Protein AF-A0A3M0I5G4-F1 (afdb_monomer_lite)

pLDDT: mean 93.88, std 4.45, range [76.75, 98.0]

Radius of gyration: 17.14 Å; chains: 1; bounding box: 32×25×45 Å

InterPro domains:
  IPR007427 Protein of unknown function DUF475 [PF04332] (44-70)

Foldseek 3Di:
DCCVVCVVVVVVVVVVLVVLCVPPRPVSSVVVVVVVVVVVVVVVVVVVVVVVVLVVDDPVVVVCCVPPVD

Sequence (70 aa):
MVLKTFGWSFAVTALGLVAAVFYGGWTAFGIVAILSILEISLSFDNAVVNAGILKKMNAFWQRIFLTIGV

Secondary structure (DSSP, 8-state):
-HHHHHHHHHHHHHHHHHHHHHHHHHHHHHHHHHHHHHHHHHHHHHHHHHHHHHTTS-HHHHHHHHHH--

Structure (mmCIF, N/CA/C/O backbone):
data_AF-A0A3M0I5G4-F1
#
_entry.id   AF-A0A3M0I5G4-F1
#
loop_
_atom_site.group_PDB
_atom_site.id
_atom_site.type_symbol
_atom_site.label_atom_id
_atom_site.label_alt_id
_atom_site.label_comp_id
_atom_site.label_asym_id
_atom_site.label_entity_id
_atom_site.label_seq_id
_atom_site.pdbx_PDB_ins_code
_atom_site.Cartn_x
_atom_site.Cartn_y
_atom_site.Cartn_z
_atom_site.occupancy
_atom_site.B_iso_or_equiv
_atom_site.auth_seq_id
_atom_site.auth_comp_id
_atom_site.auth_asym_id
_atom_site.auth_atom_id
_atom_site.pdbx_PDB_model_num
ATOM 1 N N . MET A 1 1 ? -15.997 -13.143 -5.627 1.00 76.75 1 MET A N 1
ATOM 2 C CA . MET A 1 1 ? -15.983 -12.201 -4.484 1.00 76.75 1 MET A CA 1
ATOM 3 C C . MET A 1 1 ? -14.774 -11.281 -4.559 1.00 76.75 1 MET A C 1
ATOM 5 O O . MET A 1 1 ? -14.985 -10.090 -4.699 1.00 76.75 1 MET A O 1
ATOM 9 N N . VAL A 1 2 ? -13.546 -11.811 -4.631 1.00 83.69 2 VAL A N 1
ATOM 10 C CA . VAL A 1 2 ? -12.302 -11.015 -4.725 1.00 83.69 2 VAL A CA 1
ATOM 11 C C . VAL A 1 2 ? -12.342 -9.930 -5.809 1.00 83.69 2 VAL A C 1
ATOM 13 O O . VAL A 1 2 ? -12.192 -8.761 -5.492 1.00 83.69 2 VAL A O 1
ATOM 16 N N . LEU A 1 3 ? -12.646 -10.274 -7.064 1.00 84.00 3 LEU A N 1
ATOM 17 C CA . LEU A 1 3 ? -12.695 -9.283 -8.152 1.00 84.00 3 LEU A CA 1
ATOM 18 C C . LEU A 1 3 ? -13.848 -8.270 -8.034 1.00 84.00 3 LEU A C 1
ATOM 20 O O . LEU A 1 3 ? -13.741 -7.169 -8.557 1.00 84.00 3 LEU A O 1
ATOM 24 N N . LYS A 1 4 ? -14.939 -8.611 -7.334 1.00 87.19 4 LYS A N 1
ATOM 25 C CA . LYS A 1 4 ? -16.045 -7.667 -7.095 1.00 87.19 4 LYS A CA 1
ATOM 26 C C . LYS A 1 4 ? -15.692 -6.642 -6.013 1.00 87.19 4 LYS A C 1
ATOM 28 O O . LYS A 1 4 ? -16.159 -5.516 -6.088 1.00 87.19 4 LYS A O 1
ATOM 33 N N . THR A 1 5 ? -14.876 -7.031 -5.034 1.00 91.25 5 THR A N 1
ATOM 34 C CA .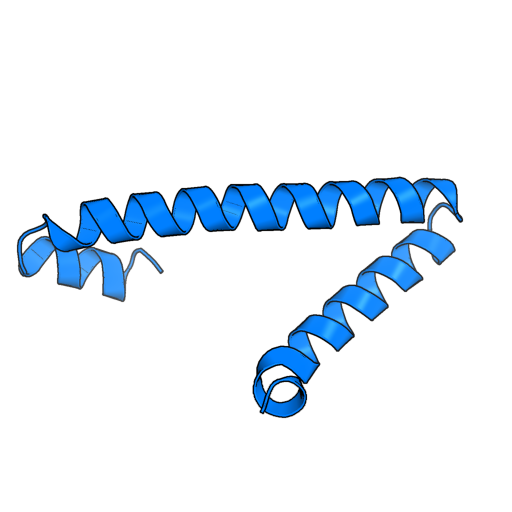 THR A 1 5 ? -14.464 -6.167 -3.918 1.00 91.25 5 THR A CA 1
ATOM 35 C C . THR A 1 5 ? -13.187 -5.387 -4.233 1.00 91.25 5 THR A C 1
ATOM 37 O O . THR A 1 5 ? -13.114 -4.198 -3.960 1.00 91.25 5 THR A O 1
ATOM 40 N N . PHE A 1 6 ? -12.199 -6.037 -4.851 1.00 92.31 6 PHE A N 1
ATOM 41 C CA . PHE A 1 6 ? -10.861 -5.487 -5.097 1.00 92.31 6 PHE A CA 1
ATOM 42 C C . PHE A 1 6 ? -10.591 -5.150 -6.566 1.00 92.31 6 PHE A C 1
ATOM 44 O O . PHE A 1 6 ? -9.488 -4.726 -6.893 1.00 92.31 6 PHE A O 1
ATOM 51 N N . GLY A 1 7 ? -11.560 -5.337 -7.470 1.00 93.12 7 GLY A N 1
ATOM 52 C CA . GLY A 1 7 ? -11.360 -5.099 -8.905 1.00 93.12 7 GLY A CA 1
ATOM 53 C C . GLY A 1 7 ? -10.842 -3.692 -9.206 1.00 93.12 7 GLY A C 1
ATOM 54 O O . GLY A 1 7 ? -9.890 -3.538 -9.965 1.00 93.12 7 GLY A O 1
ATOM 55 N N . TRP A 1 8 ? -11.399 -2.681 -8.533 1.00 95.12 8 TRP A N 1
ATOM 56 C CA . TRP A 1 8 ? -10.920 -1.302 -8.635 1.00 95.12 8 TRP A CA 1
ATOM 57 C C . TRP A 1 8 ? -9.520 -1.109 -8.057 1.00 95.12 8 TRP A C 1
ATOM 59 O O . TRP A 1 8 ? -8.697 -0.458 -8.693 1.00 95.12 8 TRP A O 1
ATOM 69 N N . SER A 1 9 ? -9.218 -1.706 -6.902 1.00 92.94 9 SER A N 1
ATOM 70 C CA . SER A 1 9 ? -7.878 -1.644 -6.309 1.00 92.94 9 SER A CA 1
ATOM 71 C C . SER A 1 9 ? -6.831 -2.225 -7.258 1.00 92.94 9 SER A C 1
ATOM 73 O O . SER A 1 9 ? -5.834 -1.570 -7.539 1.00 92.94 9 SER A O 1
ATOM 75 N N . PHE A 1 10 ? -7.093 -3.400 -7.837 1.00 93.56 10 PHE A N 1
ATOM 76 C CA . PHE A 1 10 ? -6.191 -4.009 -8.813 1.00 93.56 10 PHE A CA 1
ATOM 77 C C . PHE A 1 10 ? -6.041 -3.171 -10.082 1.00 93.56 10 PHE A C 1
ATOM 79 O O . PHE A 1 10 ? -4.929 -3.054 -10.591 1.00 93.56 10 PHE A O 1
ATOM 86 N N . ALA A 1 11 ? -7.124 -2.561 -10.574 1.00 95.56 11 ALA A N 1
ATOM 87 C CA . ALA A 1 11 ? -7.061 -1.674 -11.732 1.00 95.56 11 ALA A CA 1
ATOM 88 C C . ALA A 1 11 ? -6.166 -0.454 -11.459 1.00 95.56 11 ALA A C 1
ATOM 90 O O . ALA A 1 11 ? -5.289 -0.149 -12.263 1.00 95.56 11 ALA A O 1
ATOM 91 N N . VAL A 1 12 ? -6.327 0.202 -10.307 1.00 96.12 12 VAL A N 1
ATOM 92 C CA . VAL A 1 12 ? -5.502 1.356 -9.913 1.00 96.12 12 VAL A CA 1
ATOM 93 C C . VAL A 1 12 ? -4.039 0.952 -9.728 1.00 96.12 12 VAL A C 1
ATOM 95 O O . VAL A 1 12 ? -3.153 1.634 -10.240 1.00 96.12 12 VAL A O 1
ATOM 98 N N . THR A 1 13 ? -3.764 -0.178 -9.070 1.00 95.50 13 THR A N 1
ATOM 99 C CA . THR A 1 13 ? -2.395 -0.692 -8.916 1.00 95.50 13 THR A CA 1
ATOM 100 C C . THR A 1 13 ? -1.754 -0.992 -10.270 1.00 95.50 13 THR A C 1
ATOM 102 O O . THR A 1 13 ? -0.620 -0.583 -10.511 1.00 95.50 13 THR A O 1
ATOM 105 N N . ALA A 1 14 ? -2.472 -1.656 -11.180 1.00 96.56 14 ALA A N 1
ATOM 106 C CA . ALA A 1 14 ? -1.971 -1.947 -12.520 1.00 96.56 14 ALA A CA 1
ATOM 107 C C . ALA A 1 14 ? -1.681 -0.661 -13.309 1.00 96.56 14 ALA A C 1
ATOM 109 O O . ALA A 1 14 ? -0.617 -0.548 -13.914 1.00 96.56 14 ALA A O 1
ATOM 110 N N . LEU A 1 15 ? -2.578 0.329 -13.254 1.00 97.69 15 LEU A N 1
ATOM 111 C CA . LEU A 1 15 ? -2.374 1.630 -13.893 1.00 97.69 15 LEU A CA 1
ATOM 112 C C . LEU A 1 15 ? -1.144 2.358 -13.336 1.00 97.69 15 LEU A C 1
ATOM 114 O O . LEU A 1 15 ? -0.347 2.873 -14.117 1.00 97.69 15 LEU A O 1
ATOM 118 N N . GLY A 1 16 ? -0.949 2.361 -12.015 1.00 97.00 16 GLY A N 1
ATOM 119 C CA . GLY A 1 16 ? 0.220 2.975 -11.380 1.00 97.00 16 GLY A CA 1
ATOM 120 C C . GLY A 1 16 ? 1.537 2.303 -11.776 1.00 97.00 16 GLY A C 1
ATOM 121 O O . GLY A 1 16 ? 2.510 2.981 -12.103 1.00 97.00 16 GLY A O 1
ATOM 122 N N . LEU A 1 17 ? 1.561 0.969 -11.824 1.00 97.25 17 LEU A N 1
ATOM 123 C CA . LEU A 1 17 ? 2.734 0.208 -12.257 1.00 97.25 17 LEU A CA 1
ATOM 124 C C . LEU A 1 17 ? 3.058 0.433 -13.740 1.00 97.25 17 LEU A C 1
ATOM 126 O O . LEU A 1 17 ? 4.221 0.613 -14.096 1.00 97.25 17 LEU A O 1
ATOM 130 N N . VAL A 1 18 ? 2.042 0.473 -14.603 1.00 97.75 18 VAL A N 1
ATOM 131 C CA . VAL A 1 18 ? 2.211 0.791 -16.028 1.00 97.75 18 VAL A CA 1
ATOM 132 C C . VAL A 1 18 ? 2.733 2.220 -16.205 1.00 97.75 18 VAL A C 1
ATOM 134 O O . VAL A 1 18 ? 3.678 2.437 -16.964 1.00 97.75 18 VAL A O 1
ATOM 137 N N . ALA A 1 19 ? 2.191 3.190 -15.462 1.00 97.56 19 ALA A N 1
ATOM 138 C CA . ALA A 1 19 ? 2.678 4.568 -15.474 1.00 97.56 19 ALA A CA 1
ATOM 139 C C . ALA A 1 19 ? 4.151 4.670 -15.040 1.00 97.56 19 ALA A C 1
ATOM 141 O O . ALA A 1 19 ? 4.912 5.430 -15.638 1.00 97.56 19 ALA A O 1
ATOM 142 N N . ALA A 1 20 ? 4.585 3.863 -14.065 1.00 97.38 20 ALA A N 1
ATOM 143 C CA . ALA A 1 20 ? 5.984 3.811 -13.643 1.00 97.38 20 ALA A CA 1
ATOM 144 C C . ALA A 1 20 ? 6.920 3.346 -14.773 1.00 97.38 20 ALA A C 1
ATOM 146 O O . ALA A 1 20 ? 7.978 3.946 -14.973 1.00 97.38 20 ALA A O 1
ATOM 147 N N . VAL A 1 21 ? 6.512 2.336 -15.556 1.00 97.19 21 VAL A N 1
ATOM 148 C CA . VAL A 1 21 ? 7.270 1.889 -16.740 1.00 97.19 21 VAL A CA 1
ATOM 149 C C . VAL A 1 21 ? 7.381 3.014 -17.769 1.00 97.19 21 VAL A C 1
ATOM 151 O O . VAL A 1 21 ? 8.465 3.247 -18.297 1.00 97.19 21 VAL A O 1
ATOM 154 N N . PHE A 1 22 ? 6.295 3.743 -18.035 1.00 97.31 22 PHE A N 1
ATOM 155 C CA . PHE A 1 22 ? 6.323 4.854 -18.990 1.00 97.31 22 PHE A CA 1
ATOM 156 C C . PHE A 1 22 ? 7.191 6.029 -18.529 1.00 97.31 22 PHE A C 1
ATOM 158 O O . PHE A 1 22 ? 7.815 6.679 -19.3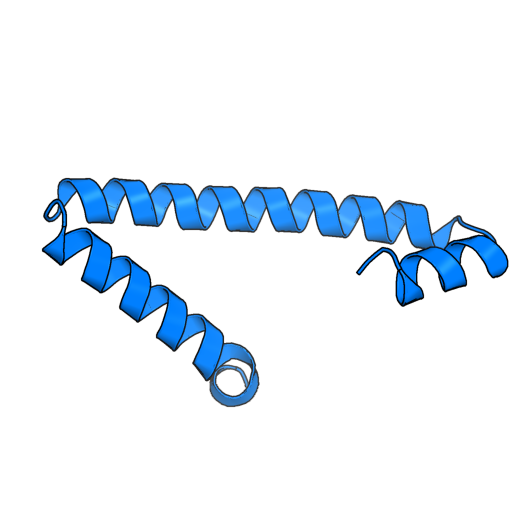64 1.00 97.31 22 PHE A O 1
ATOM 165 N N . TYR A 1 23 ? 7.251 6.303 -17.225 1.00 96.12 23 TYR A N 1
ATOM 166 C CA . TYR A 1 23 ? 7.981 7.453 -16.692 1.00 96.12 23 TYR A C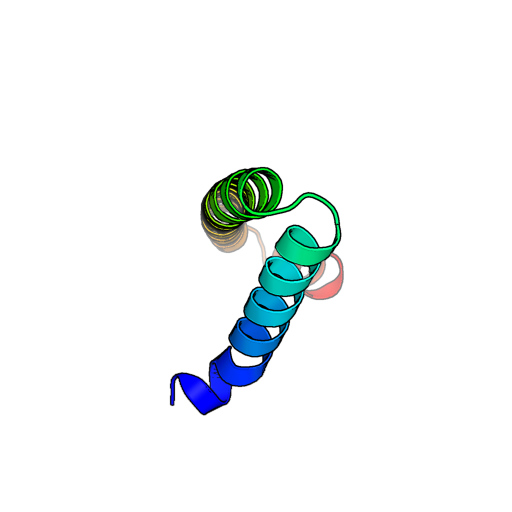A 1
ATOM 167 C C . TYR A 1 23 ? 9.483 7.194 -16.505 1.00 96.12 23 TYR A C 1
ATOM 169 O O . TYR A 1 23 ? 10.296 8.088 -16.725 1.00 96.12 23 TYR A O 1
ATOM 177 N N . GLY A 1 24 ? 9.871 5.983 -16.097 1.00 93.38 24 GLY A N 1
ATOM 178 C CA . GLY A 1 24 ? 11.264 5.674 -15.747 1.00 93.38 24 GLY A CA 1
ATOM 179 C C . GLY A 1 24 ? 11.710 4.250 -16.078 1.00 93.38 24 GLY A C 1
ATOM 180 O O . GLY A 1 24 ? 12.694 3.764 -15.516 1.00 93.38 24 GLY A O 1
ATOM 181 N N . GLY A 1 25 ? 10.991 3.566 -16.969 1.00 96.69 25 GLY A N 1
ATOM 182 C CA . GLY A 1 25 ? 11.321 2.222 -17.430 1.00 96.69 25 GLY A CA 1
ATOM 183 C C . GLY A 1 25 ? 11.210 1.150 -16.344 1.00 96.69 25 GLY A C 1
ATOM 184 O O . GLY A 1 25 ? 10.546 1.303 -15.317 1.00 96.69 25 GLY A O 1
ATOM 185 N N . TRP A 1 26 ? 11.894 0.031 -16.575 1.00 96.06 26 TRP A N 1
ATOM 186 C CA . TRP A 1 26 ? 11.839 -1.142 -15.698 1.00 96.06 26 TRP A CA 1
ATOM 187 C C . TRP A 1 26 ? 12.427 -0.901 -14.302 1.00 96.06 26 TRP A C 1
ATOM 189 O O . TRP A 1 26 ? 11.959 -1.496 -13.332 1.00 96.06 26 TRP A O 1
ATOM 199 N N . THR A 1 27 ? 13.401 0.005 -14.175 1.00 97.00 27 THR A N 1
ATOM 200 C CA . THR A 1 27 ? 13.965 0.388 -12.872 1.00 97.00 27 THR A CA 1
ATOM 201 C C . THR A 1 27 ? 12.924 1.097 -12.009 1.00 97.00 27 THR A C 1
ATOM 203 O O . THR A 1 27 ? 12.738 0.728 -10.850 1.00 97.00 27 THR A O 1
ATOM 206 N N . ALA A 1 28 ? 12.196 2.069 -12.572 1.00 97.19 28 ALA A N 1
ATOM 207 C CA . ALA A 1 28 ? 11.127 2.760 -11.853 1.00 97.19 28 ALA A CA 1
ATOM 208 C C . ALA A 1 28 ? 9.980 1.811 -11.486 1.00 97.19 28 ALA A C 1
ATOM 210 O O . ALA A 1 28 ? 9.483 1.873 -10.365 1.00 97.19 28 ALA A O 1
ATOM 211 N N . PHE A 1 29 ? 9.613 0.884 -12.376 1.00 97.69 29 PHE A N 1
ATOM 212 C CA . PHE A 1 29 ? 8.650 -0.174 -12.060 1.00 97.69 29 PHE A CA 1
ATOM 213 C C . PHE A 1 29 ? 9.074 -0.998 -10.837 1.00 97.69 29 PHE A C 1
ATOM 215 O O . PHE A 1 29 ? 8.271 -1.184 -9.926 1.00 97.69 29 PHE A O 1
ATOM 222 N N . GLY A 1 30 ? 10.334 -1.447 -10.785 1.00 97.69 30 GLY A N 1
ATOM 223 C CA . GLY A 1 30 ? 10.853 -2.215 -9.651 1.00 97.69 30 GLY A CA 1
ATOM 224 C C . GLY A 1 30 ? 10.781 -1.436 -8.337 1.00 97.69 30 GLY A C 1
ATOM 225 O O . GLY A 1 30 ? 10.296 -1.959 -7.336 1.00 97.69 30 GLY A O 1
ATOM 226 N N . ILE A 1 31 ? 11.189 -0.165 -8.355 1.00 97.81 31 ILE A N 1
ATOM 227 C CA . ILE A 1 31 ? 11.126 0.716 -7.181 1.00 97.81 31 ILE A CA 1
ATOM 228 C C . ILE A 1 31 ? 9.676 0.916 -6.728 1.00 97.81 31 ILE A C 1
ATOM 230 O O . ILE A 1 31 ? 9.366 0.700 -5.560 1.00 97.81 31 ILE A O 1
ATOM 234 N N . VAL A 1 32 ? 8.775 1.290 -7.640 1.00 97.62 32 VAL A N 1
ATOM 235 C CA . VAL A 1 32 ? 7.362 1.545 -7.318 1.00 97.62 32 VAL A CA 1
ATOM 236 C C . VAL A 1 32 ? 6.675 0.282 -6.811 1.00 97.62 32 VAL A C 1
ATOM 238 O O . VAL A 1 32 ? 5.896 0.364 -5.866 1.00 97.62 32 VAL A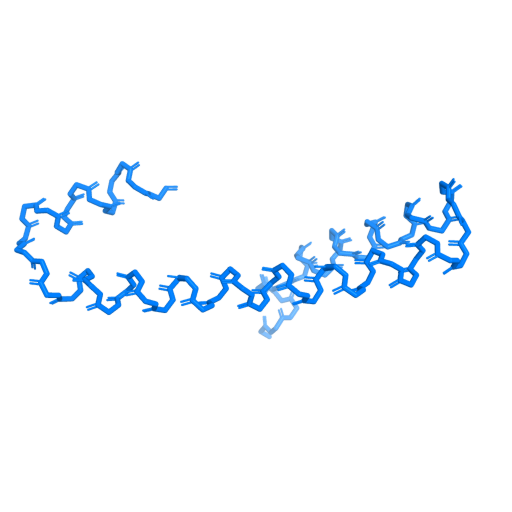 O 1
ATOM 241 N N . ALA A 1 33 ? 6.977 -0.890 -7.374 1.00 97.31 33 ALA A N 1
ATOM 242 C CA . ALA A 1 33 ? 6.438 -2.158 -6.894 1.00 97.31 33 ALA A CA 1
ATOM 243 C C . ALA A 1 33 ? 6.880 -2.457 -5.453 1.00 97.31 33 ALA A C 1
ATOM 245 O O . ALA A 1 33 ? 6.040 -2.773 -4.609 1.00 97.31 33 ALA A O 1
ATOM 246 N N . ILE A 1 34 ? 8.174 -2.299 -5.150 1.00 98.00 34 ILE A N 1
ATOM 247 C CA . ILE A 1 34 ? 8.713 -2.499 -3.797 1.00 98.00 34 ILE A CA 1
ATOM 248 C C . ILE A 1 34 ? 8.087 -1.505 -2.815 1.00 98.00 34 ILE A C 1
ATOM 250 O O . ILE A 1 34 ? 7.598 -1.915 -1.763 1.00 98.00 34 ILE A O 1
ATOM 254 N N . LEU A 1 35 ? 8.053 -0.217 -3.167 1.00 97.56 35 LEU A N 1
ATOM 255 C CA . LEU A 1 35 ? 7.454 0.820 -2.326 1.00 97.56 35 LEU A CA 1
ATOM 256 C C . LEU A 1 35 ? 5.962 0.581 -2.109 1.00 97.56 35 LEU A C 1
ATOM 258 O O . LEU A 1 35 ? 5.492 0.746 -0.995 1.00 97.56 35 LEU A O 1
ATOM 262 N N . SER A 1 36 ? 5.229 0.128 -3.128 1.00 96.81 36 SER A N 1
ATOM 263 C CA . SER A 1 36 ? 3.805 -0.192 -2.988 1.00 96.81 36 SER A CA 1
ATOM 264 C C . SER A 1 36 ? 3.581 -1.296 -1.955 1.00 96.81 36 SER A C 1
ATOM 266 O O . SER A 1 36 ? 2.717 -1.164 -1.095 1.00 96.81 36 SER A O 1
ATOM 268 N N . ILE A 1 37 ? 4.372 -2.374 -2.003 1.00 96.88 37 ILE A N 1
ATOM 269 C CA . ILE A 1 37 ? 4.280 -3.470 -1.025 1.00 96.88 37 ILE A CA 1
ATOM 270 C C . ILE A 1 37 ? 4.628 -2.970 0.380 1.00 96.88 37 ILE A C 1
ATOM 272 O O . ILE A 1 37 ? 3.919 -3.284 1.338 1.00 96.88 37 ILE A O 1
ATOM 276 N N . LEU A 1 38 ? 5.704 -2.191 0.501 1.00 97.50 38 LEU A N 1
ATOM 277 C CA . LEU A 1 38 ? 6.161 -1.630 1.769 1.00 97.50 38 LEU A CA 1
ATOM 278 C C . LEU A 1 38 ? 5.106 -0.704 2.384 1.00 97.50 38 LEU A C 1
ATOM 280 O O . LEU A 1 38 ? 4.744 -0.880 3.544 1.00 97.50 38 LEU A O 1
ATOM 284 N N . GLU A 1 39 ? 4.567 0.221 1.596 1.00 96.31 39 GLU A N 1
ATOM 285 C CA . GLU A 1 39 ? 3.572 1.198 2.035 1.00 96.31 39 GLU A CA 1
ATOM 286 C C . GLU A 1 39 ? 2.274 0.513 2.469 1.00 96.31 39 GLU A C 1
ATOM 288 O O . GLU A 1 39 ? 1.725 0.829 3.525 1.00 96.31 39 GLU A O 1
ATOM 293 N N . ILE A 1 40 ? 1.810 -0.480 1.699 1.00 94.94 40 ILE A N 1
ATOM 294 C CA . ILE A 1 40 ? 0.638 -1.286 2.056 1.00 94.94 40 ILE A CA 1
ATOM 295 C C . ILE A 1 40 ? 0.882 -2.001 3.389 1.00 94.94 40 ILE A C 1
ATOM 297 O O . ILE A 1 40 ? 0.033 -1.934 4.274 1.00 94.94 40 ILE A O 1
ATOM 301 N N . SER A 1 41 ? 2.040 -2.644 3.557 1.00 95.19 41 SER A N 1
ATOM 302 C CA . SER A 1 41 ? 2.369 -3.401 4.773 1.00 95.19 41 SER A CA 1
ATOM 303 C C . SER A 1 41 ? 2.411 -2.499 6.010 1.00 95.19 41 SER A C 1
ATOM 305 O O . SER A 1 41 ? 1.734 -2.780 6.997 1.00 95.19 41 SER A O 1
ATOM 307 N N . LEU A 1 42 ? 3.122 -1.368 5.932 1.00 96.31 42 LEU A N 1
ATOM 308 C CA . LEU A 1 42 ? 3.217 -0.398 7.029 1.00 96.31 42 LEU A CA 1
ATOM 309 C C . LEU A 1 42 ? 1.863 0.242 7.359 1.00 96.31 42 LEU A C 1
ATOM 311 O O . LEU A 1 42 ? 1.524 0.425 8.529 1.00 96.31 42 LEU A O 1
ATOM 315 N N . SER A 1 43 ? 1.060 0.545 6.338 1.00 94.12 43 SER A N 1
ATOM 316 C CA . SER A 1 43 ? -0.295 1.069 6.524 1.00 94.12 43 SER A CA 1
ATOM 317 C C . SER A 1 43 ? -1.201 0.060 7.230 1.00 94.12 43 SER A C 1
ATOM 319 O O . SER A 1 43 ? -1.981 0.441 8.106 1.00 94.12 43 SER A O 1
ATOM 321 N N . PHE A 1 44 ? -1.089 -1.229 6.888 1.00 95.38 44 PHE A N 1
ATOM 322 C CA . PHE A 1 44 ? -1.829 -2.295 7.560 1.00 95.38 44 PHE A CA 1
ATOM 323 C C . PHE A 1 44 ? -1.415 -2.446 9.024 1.00 95.38 44 PHE A C 1
ATOM 325 O O . PHE A 1 44 ? -2.297 -2.496 9.881 1.00 95.38 44 PHE A O 1
ATOM 332 N N . ASP A 1 45 ? -0.116 -2.454 9.330 1.00 96.25 45 ASP A N 1
ATOM 333 C CA . ASP A 1 45 ? 0.370 -2.528 10.713 1.00 96.25 45 ASP A CA 1
ATOM 334 C C . ASP A 1 45 ? -0.182 -1.371 11.556 1.00 96.25 45 ASP A C 1
ATOM 336 O O . ASP A 1 45 ? -0.719 -1.578 12.649 1.00 96.25 45 ASP A O 1
ATOM 340 N N . ASN A 1 46 ? -0.157 -0.152 11.011 1.00 92.62 46 ASN A N 1
ATOM 341 C CA . ASN A 1 46 ? -0.722 1.020 11.673 1.00 92.62 46 ASN A CA 1
ATOM 342 C C . ASN A 1 46 ? -2.245 0.906 11.876 1.00 92.62 46 ASN A C 1
ATOM 344 O O . ASN A 1 46 ? -2.763 1.220 12.951 1.00 92.62 46 ASN A O 1
ATOM 348 N N . ALA A 1 47 ? -2.979 0.412 10.875 1.00 93.12 47 ALA A N 1
ATOM 349 C CA . ALA A 1 47 ? -4.421 0.201 10.978 1.00 93.12 47 ALA A CA 1
ATOM 350 C C . ALA A 1 47 ? -4.779 -0.839 12.055 1.00 93.12 47 ALA A C 1
ATOM 352 O O . AL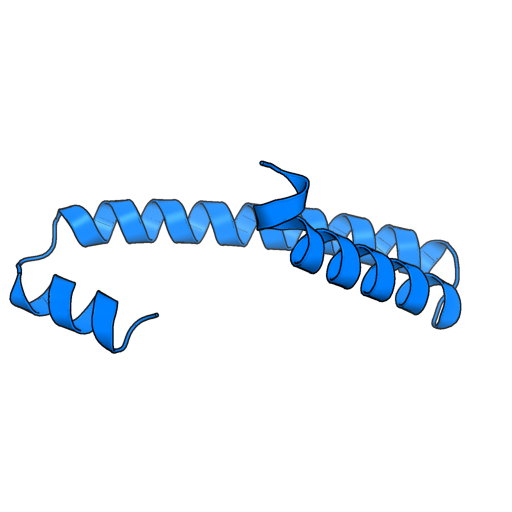A A 1 47 ? -5.733 -0.643 12.813 1.00 93.12 47 ALA A O 1
ATOM 353 N N . VAL A 1 48 ? -3.999 -1.919 12.173 1.00 94.06 48 VAL A N 1
ATOM 354 C CA . VAL A 1 48 ? -4.187 -2.953 13.203 1.00 94.06 48 VAL A CA 1
ATOM 355 C C . VAL A 1 48 ? -3.944 -2.382 14.600 1.00 94.06 48 VAL A C 1
ATOM 357 O O . VAL A 1 48 ? -4.755 -2.609 15.503 1.00 94.06 48 VAL A O 1
ATOM 360 N N . VAL A 1 49 ? -2.875 -1.602 14.782 1.00 93.25 49 VAL A N 1
ATOM 361 C CA . VAL A 1 49 ? -2.579 -0.936 16.060 1.00 93.25 49 VAL A CA 1
ATOM 362 C C . VAL A 1 49 ? -3.704 0.030 16.442 1.00 93.25 49 VAL A C 1
ATOM 364 O O . VAL A 1 49 ? -4.234 -0.064 17.554 1.00 93.25 49 VAL A O 1
ATOM 367 N N . ASN A 1 50 ? -4.146 0.890 15.519 1.00 91.94 50 ASN A N 1
ATOM 368 C CA . ASN A 1 50 ? -5.255 1.819 15.757 1.00 91.94 50 ASN A CA 1
ATOM 369 C C . ASN A 1 50 ? -6.556 1.093 16.108 1.00 91.94 50 ASN A C 1
ATOM 371 O O . ASN A 1 50 ? -7.244 1.491 17.048 1.00 91.94 50 ASN A O 1
ATOM 375 N N . ALA A 1 51 ? -6.878 -0.010 15.430 1.00 92.38 51 ALA A N 1
ATOM 376 C CA . ALA A 1 51 ? -8.045 -0.824 15.764 1.00 92.38 51 ALA A CA 1
ATOM 377 C C . ALA A 1 51 ? -7.946 -1.430 17.178 1.00 92.38 51 ALA A C 1
ATOM 379 O O . ALA A 1 51 ? -8.945 -1.507 17.899 1.00 92.38 51 ALA A O 1
ATOM 380 N N . GLY A 1 52 ? -6.745 -1.837 17.599 1.00 92.00 52 GLY A N 1
ATOM 381 C CA . GLY A 1 52 ? -6.478 -2.325 18.951 1.00 92.00 52 GLY A CA 1
ATOM 382 C C . GLY A 1 52 ? -6.683 -1.256 20.027 1.00 92.00 52 GLY A C 1
ATOM 383 O O . GLY A 1 52 ? -7.258 -1.548 21.078 1.00 92.00 52 GLY A O 1
ATOM 384 N N . ILE A 1 53 ? -6.257 -0.020 19.759 1.00 91.94 53 ILE A N 1
ATOM 385 C CA . ILE A 1 53 ? -6.466 1.128 20.653 1.00 91.94 53 ILE A CA 1
ATOM 386 C C . ILE A 1 53 ? -7.949 1.503 20.693 1.00 91.94 53 ILE A C 1
ATOM 388 O O . ILE A 1 53 ? -8.504 1.663 21.779 1.00 91.94 53 ILE A O 1
ATOM 392 N N . LEU A 1 54 ? -8.618 1.551 19.538 1.00 93.00 54 LEU A N 1
ATOM 393 C CA . LEU A 1 54 ? -10.028 1.920 19.410 1.00 93.00 54 LEU A CA 1
ATOM 394 C C . LEU A 1 54 ? -10.946 1.035 20.263 1.00 93.00 54 LEU A C 1
ATOM 396 O O . LEU A 1 54 ? -11.871 1.537 20.895 1.00 93.00 54 LEU A O 1
ATOM 400 N N . LYS A 1 55 ? -10.658 -0.271 20.349 1.00 91.62 55 LYS A N 1
ATOM 401 C CA . LYS A 1 55 ? -11.406 -1.217 21.201 1.00 91.62 55 LYS A CA 1
ATOM 402 C C . LYS A 1 55 ? -11.316 -0.914 22.700 1.00 91.62 55 LYS A C 1
ATOM 404 O O . LYS A 1 55 ? -12.155 -1.392 23.455 1.00 91.62 55 LYS A O 1
ATOM 409 N N . LYS A 1 56 ? -10.294 -0.175 23.136 1.00 93.25 56 LYS A N 1
ATOM 410 C CA . LYS A 1 56 ? -10.075 0.203 24.541 1.00 93.25 56 LYS A CA 1
ATOM 411 C C . LYS A 1 56 ? -10.621 1.596 24.868 1.00 93.25 56 LYS A C 1
ATOM 413 O O . LYS A 1 56 ? -10.617 1.985 26.033 1.00 93.25 56 LYS A O 1
ATOM 418 N N . MET A 1 57 ? -11.055 2.359 23.865 1.00 93.75 57 MET A N 1
ATOM 419 C CA . MET A 1 57 ? -11.614 3.696 24.057 1.00 93.75 57 MET A CA 1
ATOM 420 C C . MET A 1 57 ? -13.045 3.624 24.597 1.00 93.75 57 MET A C 1
ATOM 422 O O . MET A 1 57 ? -13.768 2.654 24.381 1.00 93.75 57 MET A O 1
ATOM 426 N N . ASN A 1 58 ? -13.479 4.679 25.287 1.00 95.94 58 ASN A N 1
ATOM 427 C CA . ASN A 1 58 ? -14.884 4.818 25.662 1.00 95.94 58 ASN A CA 1
ATOM 42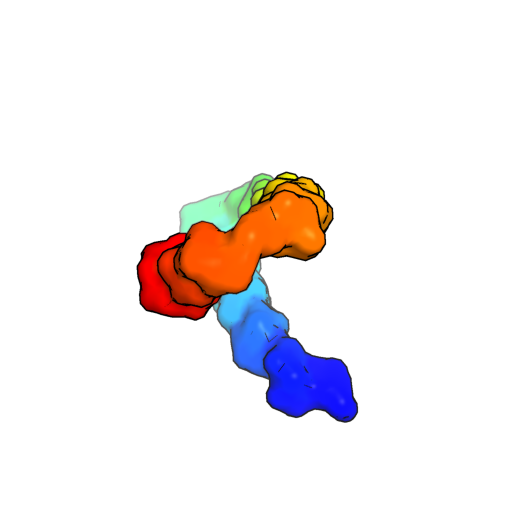8 C C . ASN A 1 58 ? -15.757 5.142 24.430 1.00 95.94 58 ASN A C 1
ATOM 430 O O . ASN A 1 58 ? -15.258 5.553 23.380 1.00 95.94 58 ASN A O 1
ATOM 434 N N . ALA A 1 59 ? -17.078 5.007 24.576 1.00 93.88 59 ALA A N 1
ATOM 435 C CA . ALA A 1 59 ? -18.021 5.207 23.473 1.00 93.88 59 ALA A CA 1
ATOM 436 C C . ALA A 1 59 ? -17.948 6.616 22.848 1.00 93.88 59 ALA A C 1
ATOM 438 O O . ALA A 1 59 ? -18.160 6.771 21.647 1.00 93.88 59 ALA A O 1
ATOM 439 N N . PHE A 1 60 ? -17.623 7.640 23.645 1.00 95.19 60 PHE A N 1
ATOM 440 C CA . PHE A 1 60 ? -17.484 9.016 23.167 1.00 95.19 60 PHE A CA 1
ATOM 441 C C . PHE A 1 60 ? -16.304 9.157 22.196 1.00 95.19 60 PHE A C 1
ATOM 443 O O . PHE A 1 60 ? -16.482 9.605 21.063 1.00 95.19 60 PHE A O 1
ATOM 450 N N . TRP A 1 61 ? -15.116 8.706 22.602 1.00 93.88 61 TRP A N 1
ATOM 451 C CA . TRP A 1 61 ? -13.909 8.785 21.781 1.00 93.88 61 TRP A CA 1
ATOM 452 C C . TRP A 1 61 ? -13.947 7.834 20.589 1.00 93.88 61 TRP A C 1
ATOM 454 O O . TRP A 1 61 ? -13.512 8.213 19.504 1.00 93.88 61 TRP A O 1
ATOM 464 N N . GLN A 1 62 ? -14.532 6.645 20.750 1.00 94.88 62 GLN A N 1
ATOM 465 C CA . GLN A 1 62 ? -14.743 5.725 19.635 1.00 94.88 62 GLN A CA 1
ATOM 466 C C . GLN A 1 62 ? -15.637 6.355 18.559 1.00 94.88 62 GLN A C 1
ATOM 468 O O . GLN A 1 62 ? -15.330 6.258 17.372 1.00 94.88 62 GLN A O 1
ATOM 473 N N . ARG A 1 63 ? -16.711 7.051 18.958 1.00 93.56 63 ARG A N 1
ATOM 474 C CA . ARG A 1 63 ? -17.598 7.749 18.021 1.00 93.56 63 ARG A CA 1
ATOM 475 C C . ARG A 1 63 ? -16.884 8.897 17.316 1.00 93.56 63 ARG A C 1
ATOM 477 O O . ARG A 1 63 ? -17.031 9.022 16.106 1.00 93.56 63 ARG A O 1
ATOM 484 N N . ILE A 1 64 ? -16.088 9.693 18.030 1.00 94.56 64 ILE A N 1
ATOM 485 C CA . ILE A 1 64 ? -15.279 10.757 17.414 1.00 94.56 64 ILE A CA 1
ATOM 486 C C . ILE A 1 64 ? -14.298 10.174 16.394 1.00 94.56 64 ILE A C 1
ATOM 488 O O . ILE A 1 64 ? -14.269 10.640 15.259 1.00 94.56 64 ILE A O 1
ATOM 492 N N . PHE A 1 65 ? -13.550 9.129 16.755 1.00 90.81 65 PHE A N 1
ATOM 493 C CA . PHE A 1 65 ? -12.573 8.510 15.859 1.00 90.81 65 PHE A CA 1
ATOM 494 C C . PHE A 1 65 ? -13.227 7.952 14.589 1.00 90.81 65 PHE A C 1
ATOM 496 O O . PHE A 1 65 ? -12.730 8.187 13.497 1.00 90.81 65 PHE A O 1
ATOM 503 N N . LEU A 1 66 ? -14.379 7.288 14.711 1.00 91.94 66 LEU A N 1
ATOM 504 C CA . LEU A 1 66 ? -15.108 6.748 13.559 1.00 91.94 66 LEU A CA 1
ATOM 505 C C . LEU A 1 66 ? -15.803 7.814 12.696 1.00 91.94 66 LEU A C 1
ATOM 507 O O . LEU A 1 66 ? -16.185 7.507 11.573 1.00 91.94 66 LEU A O 1
ATOM 511 N N . THR A 1 67 ? -16.007 9.029 13.215 1.00 92.12 67 THR A N 1
ATOM 512 C CA . THR A 1 67 ? -16.708 10.102 12.483 1.00 92.12 67 THR A CA 1
ATOM 513 C C . THR A 1 67 ? -15.747 11.124 11.875 1.00 92.12 67 THR A C 1
ATOM 515 O O . THR A 1 67 ? -16.052 11.695 10.837 1.00 92.12 67 THR A O 1
ATOM 518 N N . ILE A 1 68 ? -14.617 11.391 12.536 1.00 92.19 68 ILE A N 1
ATOM 519 C CA . ILE A 1 68 ? -13.661 12.448 12.160 1.00 92.19 68 ILE A CA 1
ATOM 520 C C . ILE A 1 68 ? -12.276 11.871 11.828 1.00 92.19 68 ILE A C 1
ATOM 522 O O . ILE A 1 68 ? -11.526 12.482 11.077 1.00 92.19 68 ILE A O 1
ATOM 526 N N . GLY A 1 69 ? -11.906 10.731 12.418 1.00 79.19 69 GLY A N 1
ATOM 527 C CA . GLY A 1 69 ? -10.562 10.152 12.301 1.00 79.19 69 GLY A CA 1
ATOM 528 C C . GLY A 1 69 ? -10.353 9.202 11.117 1.00 79.19 69 GLY A C 1
ATOM 529 O O . GLY A 1 69 ? -9.224 8.757 10.921 1.00 79.19 69 GLY A O 1
ATOM 530 N N . VAL A 1 70 ? -11.411 8.884 10.365 1.00 77.69 70 VAL A N 1
ATOM 531 C CA . VAL A 1 70 ? -11.391 8.102 9.113 1.00 77.69 70 VAL A CA 1
ATOM 532 C C . VAL A 1 70 ? -11.707 9.039 7.960 1.00 77.69 70 VAL A C 1
ATOM 534 O O . VAL A 1 70 ? -10.990 8.956 6.941 1.00 77.69 70 VAL A O 1
#

Organism: NCBI:txid943815